Protein AF-A0A7J6UWJ8-F1 (afdb_monomer_lite)

Radius of gyration: 33.1 Å; chains: 1; bounding box: 65×30×91 Å

Structure (mmCIF, N/CA/C/O backbone):
data_AF-A0A7J6UWJ8-F1
#
_entry.id   AF-A0A7J6UWJ8-F1
#
loop_
_atom_site.group_PDB
_atom_site.id
_atom_site.type_symbol
_atom_site.label_atom_id
_atom_site.label_alt_id
_atom_site.label_comp_id
_atom_site.label_asym_id
_atom_site.label_entity_id
_atom_site.label_seq_id
_atom_site.pdbx_PDB_ins_code
_atom_site.Cartn_x
_atom_site.Cartn_y
_atom_site.Cartn_z
_atom_site.occupancy
_atom_site.B_iso_or_equiv
_atom_site.auth_seq_id
_atom_site.auth_comp_id
_atom_site.auth_asym_id
_atom_site.auth_atom_id
_atom_site.pdbx_PDB_model_num
ATOM 1 N N . ASN A 1 1 ? -48.027 -10.080 43.632 1.00 59.62 1 ASN A N 1
ATOM 2 C CA . ASN A 1 1 ? -48.303 -11.169 42.673 1.00 59.62 1 ASN A CA 1
ATOM 3 C C . ASN A 1 1 ? -47.602 -12.445 43.110 1.00 59.62 1 ASN A C 1
ATOM 5 O O . ASN A 1 1 ? -46.378 -12.436 43.146 1.00 59.62 1 ASN A O 1
ATOM 9 N N . PRO A 1 2 ? -48.337 -13.502 43.494 1.00 70.38 2 PRO A N 1
ATOM 10 C CA . PRO A 1 2 ? -47.748 -14.755 43.980 1.00 70.38 2 PRO A CA 1
ATOM 11 C C . PRO A 1 2 ? -46.882 -15.465 42.923 1.00 70.38 2 PRO A C 1
ATOM 13 O O . PRO A 1 2 ? -45.801 -15.931 43.261 1.00 70.38 2 PRO A O 1
ATOM 16 N N . TRP A 1 3 ? -47.275 -15.413 41.648 1.00 67.56 3 TRP A N 1
ATOM 17 C CA . TRP A 1 3 ? -46.540 -15.986 40.508 1.00 67.56 3 TRP A CA 1
ATOM 18 C C . TRP A 1 3 ? -45.209 -15.284 40.189 1.00 67.56 3 TRP A C 1
ATOM 20 O O . TRP A 1 3 ? -44.326 -15.867 39.573 1.00 67.56 3 TRP A O 1
ATOM 30 N N . ALA A 1 4 ? -45.018 -14.038 40.634 1.00 71.06 4 ALA A N 1
ATOM 31 C CA . ALA A 1 4 ? -43.778 -13.306 40.370 1.00 71.06 4 ALA A CA 1
ATOM 32 C C . ALA A 1 4 ? -42.582 -13.888 41.139 1.00 71.06 4 ALA A C 1
ATOM 34 O O . ALA A 1 4 ? -41.446 -13.718 40.714 1.00 71.06 4 ALA A O 1
ATOM 35 N N . LYS A 1 5 ? -42.824 -14.582 42.261 1.00 69.38 5 LYS A N 1
ATOM 36 C CA . LYS A 1 5 ? -41.755 -15.191 43.066 1.00 69.38 5 LYS A CA 1
ATOM 37 C C . LYS A 1 5 ? -41.074 -16.355 42.352 1.00 69.38 5 LYS A C 1
ATOM 39 O O . LYS A 1 5 ? -39.891 -16.569 42.571 1.00 69.38 5 LYS A O 1
ATOM 44 N N . GLU A 1 6 ? -41.811 -17.065 41.503 1.00 74.06 6 GLU A N 1
ATOM 45 C CA . GLU A 1 6 ? -41.312 -18.210 40.732 1.00 74.06 6 GLU A CA 1
ATOM 46 C C . GLU A 1 6 ? -40.446 -17.780 39.542 1.00 74.06 6 GLU A C 1
ATOM 48 O O . GLU A 1 6 ? -39.665 -18.574 39.035 1.00 74.06 6 GLU A O 1
ATOM 53 N N . LEU A 1 7 ? -40.547 -16.513 39.126 1.00 72.56 7 LEU A N 1
ATOM 54 C CA . LEU A 1 7 ? -39.776 -15.933 38.024 1.00 72.56 7 LEU A CA 1
ATOM 55 C C . LEU A 1 7 ? -38.543 -15.148 38.504 1.00 72.56 7 LEU A C 1
ATOM 57 O O . LEU A 1 7 ? -37.778 -14.635 37.688 1.00 72.56 7 LEU A O 1
ATOM 61 N N . LEU A 1 8 ? -38.336 -15.026 39.820 1.00 74.31 8 LEU A N 1
ATOM 62 C CA . LEU A 1 8 ? -37.156 -14.368 40.378 1.00 74.31 8 LEU A CA 1
ATOM 63 C C . LEU A 1 8 ? -35.960 -15.320 40.351 1.00 74.31 8 LEU A C 1
ATOM 65 O O . LEU A 1 8 ? -36.049 -16.455 40.807 1.00 74.31 8 LEU A O 1
ATOM 69 N N . ASN A 1 9 ? -34.818 -14.819 39.877 1.00 72.62 9 ASN A N 1
ATOM 70 C CA . ASN A 1 9 ? -33.547 -15.550 39.793 1.00 72.62 9 ASN A CA 1
ATOM 71 C C . ASN A 1 9 ? -33.576 -16.798 38.890 1.00 72.62 9 ASN A C 1
ATOM 73 O O . ASN A 1 9 ? -32.725 -17.675 39.031 1.00 72.62 9 ASN A O 1
ATOM 77 N N . VAL A 1 10 ? -34.525 -16.876 37.954 1.00 78.06 10 VAL A N 1
ATOM 78 C CA . VAL A 1 10 ? -34.515 -17.900 36.905 1.00 78.06 10 VAL A CA 1
ATOM 79 C C . VAL A 1 10 ? -33.455 -17.517 35.864 1.00 78.06 10 VAL A C 1
ATOM 81 O O . VAL A 1 10 ? -33.471 -16.377 35.387 1.00 78.06 10 VAL A O 1
ATOM 84 N N . PRO A 1 11 ? -32.511 -18.413 35.520 1.00 75.69 11 PRO A N 1
ATOM 85 C CA . PRO A 1 11 ? -31.509 -18.122 34.504 1.00 75.69 11 PRO A CA 1
ATOM 86 C C . PRO A 1 11 ? -32.180 -17.945 33.138 1.00 75.69 11 PRO A C 1
ATOM 88 O O . PRO A 1 11 ? -33.026 -18.740 32.739 1.00 75.69 11 PRO A O 1
ATOM 91 N N . ILE A 1 12 ? -31.788 -16.900 32.411 1.00 81.81 12 ILE A N 1
ATOM 92 C CA . ILE A 1 12 ? -32.244 -16.683 31.037 1.00 81.81 12 ILE A CA 1
ATOM 93 C C . ILE A 1 12 ? -31.436 -17.624 30.140 1.00 81.81 12 ILE A C 1
ATOM 95 O O . ILE A 1 12 ? -30.233 -17.426 29.972 1.00 81.81 12 ILE A O 1
ATOM 99 N N . GLU A 1 13 ? -32.090 -18.636 29.570 1.00 83.88 13 GLU A N 1
ATOM 100 C CA . GLU A 1 13 ? -31.433 -19.707 28.800 1.00 83.88 13 GLU A CA 1
ATOM 101 C C . GLU A 1 13 ? -30.589 -19.180 27.626 1.00 83.88 13 GLU A C 1
ATOM 103 O O . GLU A 1 13 ? -29.539 -19.737 27.323 1.00 83.88 13 GLU A O 1
ATOM 108 N N . GLN A 1 14 ? -30.993 -18.062 27.017 1.00 84.50 14 GLN A N 1
ATOM 109 C CA . GLN A 1 14 ? -30.332 -17.459 25.849 1.00 84.50 14 GLN A CA 1
ATOM 110 C C . GLN A 1 14 ? -29.666 -16.112 26.166 1.00 84.50 14 GLN A C 1
ATOM 112 O O . GLN A 1 14 ? -29.580 -15.225 25.314 1.00 84.50 14 GLN A O 1
ATOM 117 N N . TYR A 1 15 ? -29.216 -15.916 27.409 1.00 84.06 15 TYR A N 1
ATOM 118 C CA . TYR A 1 15 ? -28.651 -14.635 27.841 1.00 84.06 15 TYR A CA 1
ATOM 119 C C . TYR A 1 15 ? -27.485 -14.165 26.963 1.00 84.06 15 TYR A C 1
ATOM 121 O O . TYR A 1 15 ? -27.395 -12.984 26.636 1.00 84.06 15 TYR A O 1
ATOM 129 N N . GLU A 1 16 ? -26.599 -15.078 26.568 1.00 83.06 16 GLU A N 1
ATOM 130 C CA . GLU A 1 16 ? -25.413 -14.743 25.779 1.00 83.06 16 GLU A CA 1
ATOM 131 C C . GLU A 1 16 ? -25.776 -14.254 24.369 1.00 83.06 16 GLU A C 1
ATOM 133 O O . GLU A 1 16 ? -25.239 -13.244 23.912 1.00 83.06 16 GLU A O 1
ATOM 138 N N . GLU A 1 17 ? -26.759 -14.892 23.729 1.00 88.69 17 GLU A N 1
ATOM 139 C CA . GLU A 1 17 ? -27.291 -14.491 22.422 1.00 88.69 17 GLU A CA 1
ATOM 140 C C . GLU A 1 17 ? -27.973 -13.118 22.502 1.00 88.69 17 GLU A C 1
ATOM 142 O O . GLU A 1 17 ? -27.682 -12.218 21.712 1.00 88.69 17 GLU A O 1
ATOM 147 N N . LEU A 1 18 ? -28.832 -12.914 23.507 1.00 83.38 18 LEU A N 1
ATOM 148 C CA . LEU A 1 18 ? -29.522 -11.640 23.720 1.00 83.38 18 LEU A CA 1
ATOM 149 C C . LEU A 1 18 ? -28.543 -10.509 24.043 1.00 83.38 18 LEU A C 1
ATOM 151 O O . LEU A 1 18 ? -28.693 -9.400 23.527 1.00 83.38 18 LEU A O 1
ATOM 155 N N . ARG A 1 19 ? -27.516 -10.783 24.856 1.00 84.06 19 ARG A N 1
ATOM 156 C CA . ARG A 1 19 ? -26.452 -9.822 25.172 1.00 84.06 19 ARG A CA 1
ATOM 157 C C . ARG A 1 19 ? -25.664 -9.444 23.924 1.00 84.06 19 ARG A C 1
ATOM 159 O O . ARG A 1 19 ? -25.293 -8.281 23.783 1.00 84.06 19 ARG A O 1
ATOM 166 N N . LEU A 1 20 ? -25.403 -10.404 23.040 1.00 82.88 20 LEU A N 1
ATOM 167 C CA . LEU A 1 20 ? -24.689 -10.163 21.791 1.00 82.88 20 LEU A CA 1
ATOM 168 C C . LEU A 1 20 ? -25.500 -9.278 20.832 1.00 82.88 20 LEU A C 1
ATOM 170 O O . LEU A 1 20 ? -24.938 -8.356 20.246 1.00 82.88 20 LEU A O 1
ATOM 174 N N . VAL A 1 21 ? -26.807 -9.527 20.696 1.00 87.88 21 VAL A N 1
ATOM 175 C CA . VAL A 1 21 ? -27.680 -8.814 19.743 1.00 87.88 21 VAL A CA 1
ATOM 176 C C . VAL A 1 21 ? -28.126 -7.445 20.265 1.00 87.88 21 VAL A C 1
ATOM 178 O O . VAL A 1 21 ? -28.033 -6.450 19.548 1.00 87.88 21 VAL A O 1
ATOM 181 N N . TYR A 1 22 ? -28.615 -7.377 21.505 1.00 83.00 22 TYR A N 1
ATOM 182 C CA . TYR A 1 22 ? -29.265 -6.183 22.066 1.00 83.00 22 TYR A CA 1
ATOM 183 C C . TYR A 1 22 ? -28.389 -5.411 23.059 1.00 83.00 22 TYR A C 1
ATOM 185 O O . TYR A 1 22 ? -28.750 -4.311 23.485 1.00 83.00 22 TYR A O 1
ATOM 193 N N . GLY A 1 23 ? -27.233 -5.962 23.427 1.00 82.19 23 GLY A N 1
ATOM 194 C CA . GLY A 1 23 ? -26.401 -5.428 24.496 1.00 82.19 23 GLY A CA 1
ATOM 195 C C . GLY A 1 23 ? -26.907 -5.811 25.889 1.00 82.19 23 GLY A C 1
ATOM 196 O O . GLY A 1 23 ? -28.059 -6.188 26.107 1.00 82.19 23 GLY A O 1
ATOM 197 N N . GLU A 1 24 ? -26.008 -5.698 26.862 1.00 80.50 24 GLU A N 1
ATOM 198 C CA . GLU A 1 24 ? -26.218 -6.122 28.251 1.00 80.50 24 GLU A CA 1
ATOM 199 C C . GLU A 1 24 ? -27.387 -5.408 28.947 1.00 80.50 24 GLU A C 1
ATOM 201 O O . GLU A 1 24 ? -28.164 -6.044 29.663 1.00 80.50 24 GLU A O 1
ATOM 206 N N . ASP A 1 25 ? -27.571 -4.113 28.680 1.00 77.94 25 ASP A N 1
ATOM 207 C CA . ASP A 1 25 ? -28.589 -3.302 29.357 1.00 77.94 25 ASP A CA 1
ATOM 208 C C . ASP A 1 25 ? -30.028 -3.662 28.955 1.00 77.94 25 ASP A C 1
ATOM 210 O O . ASP A 1 25 ? -30.961 -3.521 29.750 1.00 77.94 25 ASP A O 1
ATOM 214 N N . GLN A 1 26 ? -30.216 -4.141 27.724 1.00 80.38 26 GLN A N 1
ATOM 215 C CA . GLN A 1 26 ? -31.514 -4.590 27.216 1.00 80.38 26 GLN A CA 1
ATOM 216 C C . GLN A 1 26 ? -31.767 -6.056 27.580 1.00 80.38 26 GLN A C 1
ATOM 218 O O . GLN A 1 26 ? -32.867 -6.392 28.008 1.00 80.38 26 GLN A O 1
ATOM 223 N N . ALA A 1 27 ? -30.738 -6.909 27.500 1.00 80.69 27 ALA A N 1
ATOM 224 C CA . ALA A 1 27 ? -30.837 -8.328 27.847 1.00 80.69 27 ALA A CA 1
ATOM 225 C C . ALA A 1 27 ? -31.174 -8.562 29.332 1.00 80.69 27 ALA A C 1
ATOM 227 O O . ALA A 1 27 ? -31.890 -9.501 29.666 1.00 80.69 27 ALA A O 1
ATOM 228 N N . THR A 1 28 ? -30.688 -7.693 30.224 1.00 74.94 28 THR A N 1
ATOM 229 C CA . THR A 1 28 ? -31.011 -7.729 31.664 1.00 74.94 28 THR A CA 1
ATOM 230 C C . THR A 1 28 ? -32.196 -6.842 32.054 1.00 74.94 28 THR A C 1
ATOM 232 O O . THR A 1 28 ? -32.625 -6.866 33.208 1.00 74.94 28 THR A O 1
ATOM 235 N N . GLY A 1 29 ? -32.710 -6.014 31.136 1.00 69.00 29 GLY A N 1
ATOM 236 C CA . GLY A 1 29 ? -33.715 -4.992 31.442 1.00 69.00 29 GLY A CA 1
ATOM 237 C C . GLY A 1 29 ? -33.221 -3.878 32.382 1.00 69.00 29 GLY A C 1
ATOM 238 O O . GLY A 1 29 ? -34.033 -3.096 32.887 1.00 69.00 29 GLY A O 1
ATOM 239 N N . SER A 1 30 ? -31.906 -3.767 32.623 1.00 68.50 30 SER A N 1
ATOM 240 C CA . SER A 1 30 ? -31.306 -2.739 33.490 1.00 68.50 30 SER A CA 1
ATOM 241 C C . SER A 1 30 ? -31.534 -1.311 32.968 1.00 68.50 30 SER A C 1
ATOM 243 O O . SER A 1 30 ? -31.469 -0.356 33.747 1.00 68.50 30 SER A O 1
ATOM 245 N N . PHE A 1 31 ? -31.898 -1.162 31.689 1.00 66.56 31 PHE A N 1
ATOM 246 C CA . PHE A 1 31 ? -32.294 0.107 31.079 1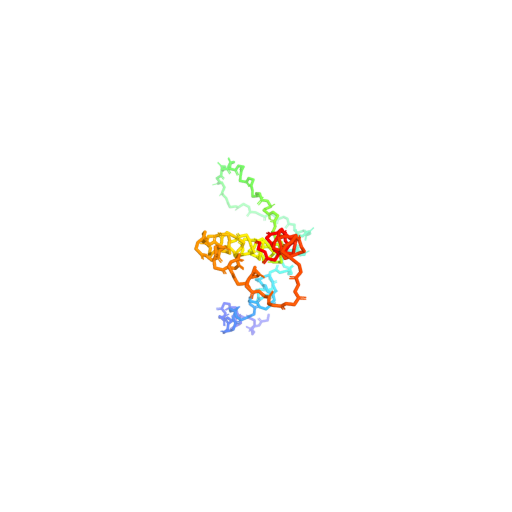.00 66.56 31 PHE A CA 1
ATOM 247 C C . PHE A 1 31 ? -33.398 0.841 31.867 1.00 66.56 31 PHE A C 1
ATOM 249 O O . PHE A 1 31 ? -33.291 2.044 32.112 1.00 66.56 31 PHE A O 1
ATOM 256 N N . LEU A 1 32 ? -34.419 0.120 32.353 1.00 59.78 32 LEU A N 1
ATOM 257 C CA . LEU A 1 32 ? -35.511 0.702 33.153 1.00 59.78 32 LEU A CA 1
ATOM 258 C C . LEU A 1 32 ? -35.033 1.207 34.522 1.00 59.78 32 LEU A C 1
ATOM 260 O O . LEU A 1 32 ? -35.546 2.208 35.022 1.00 59.78 32 LEU A O 1
ATOM 264 N N . ARG A 1 33 ? -34.015 0.562 35.109 1.00 58.53 33 ARG A N 1
ATOM 265 C CA . ARG A 1 33 ? -33.435 0.959 36.403 1.00 58.53 33 ARG A CA 1
ATOM 266 C C . ARG A 1 33 ? -32.703 2.298 36.316 1.00 58.53 33 ARG A C 1
ATOM 268 O O . ARG A 1 33 ? -32.665 3.036 37.296 1.00 58.53 33 ARG A O 1
ATOM 275 N N . SER A 1 34 ? -32.155 2.632 35.147 1.00 56.81 34 SER A N 1
ATOM 276 C CA . SER A 1 34 ? -31.528 3.937 34.918 1.00 56.81 34 SER A CA 1
ATOM 277 C C . SER A 1 34 ? -32.546 5.078 34.801 1.00 56.81 34 SER A C 1
ATOM 279 O O . SER A 1 34 ? -32.185 6.215 35.094 1.00 56.81 34 SER A O 1
ATOM 281 N N . MET A 1 35 ? -33.788 4.804 34.381 1.00 52.47 35 MET A N 1
ATOM 282 C CA . MET A 1 35 ? -34.838 5.826 34.240 1.00 52.47 35 MET A CA 1
ATOM 283 C C . MET A 1 35 ? -35.618 6.083 35.534 1.00 52.47 35 MET A C 1
ATOM 285 O O . MET A 1 35 ? -36.076 7.199 35.748 1.00 52.47 35 MET A O 1
ATOM 289 N N . SER A 1 36 ? -35.769 5.085 36.407 1.00 54.38 36 SER A N 1
ATOM 290 C CA . SER A 1 36 ? -36.513 5.232 37.667 1.00 54.38 36 SER A CA 1
ATOM 291 C C . SER A 1 36 ? -35.672 5.742 38.843 1.00 54.38 36 SER A C 1
ATOM 293 O O . SER A 1 36 ? -36.235 6.191 39.836 1.00 54.38 36 SER A O 1
ATOM 295 N N . ASN A 1 37 ? -34.336 5.755 38.739 1.00 52.50 37 ASN A N 1
ATOM 296 C CA . ASN A 1 37 ? -33.453 6.249 39.807 1.00 52.50 37 ASN A CA 1
ATOM 297 C C . ASN A 1 37 ? -33.417 7.790 39.936 1.00 52.50 37 ASN A C 1
ATOM 299 O O . ASN A 1 37 ? -32.565 8.327 40.641 1.00 52.50 37 ASN A O 1
ATOM 303 N N . THR A 1 38 ? -34.305 8.518 39.250 1.00 53.38 38 THR A N 1
ATOM 304 C CA . THR A 1 38 ? -34.370 9.985 39.312 1.00 53.38 38 THR A CA 1
ATOM 305 C C . THR A 1 38 ? -35.457 10.548 40.225 1.00 53.38 38 THR A C 1
ATOM 307 O O . THR A 1 38 ? -35.510 11.769 40.333 1.00 53.38 38 THR A O 1
ATOM 310 N N . GLN A 1 39 ? -36.285 9.757 40.931 1.00 47.12 39 GLN A N 1
ATOM 311 C CA . GLN A 1 39 ? -37.193 10.372 41.915 1.00 47.12 39 GLN A CA 1
ATOM 312 C C . GLN A 1 39 ? -37.686 9.472 43.067 1.00 47.12 39 GLN A C 1
ATOM 314 O O . GLN A 1 39 ? -38.405 8.506 42.833 1.00 47.12 39 GLN A O 1
ATOM 319 N N . ALA A 1 40 ? -37.382 9.951 44.286 1.00 40.78 40 ALA A N 1
ATOM 320 C CA . ALA A 1 40 ? -38.024 9.740 45.597 1.00 40.78 40 ALA A CA 1
ATOM 321 C C . ALA A 1 40 ? -37.812 8.390 46.318 1.00 40.78 40 ALA A C 1
ATOM 323 O O . ALA A 1 40 ? -37.980 7.334 45.727 1.00 40.78 40 ALA A O 1
ATOM 324 N N . GLU A 1 41 ? -37.520 8.301 47.619 1.00 45.84 41 GLU A N 1
ATOM 325 C CA . GLU A 1 41 ? -37.211 9.232 48.724 1.00 45.84 41 GLU A CA 1
ATOM 326 C C . GLU A 1 41 ? -36.725 8.355 49.914 1.00 45.84 41 GLU A C 1
ATOM 328 O O . GLU A 1 41 ? -36.991 7.154 49.953 1.00 45.84 41 GLU A O 1
ATOM 333 N N . GLU A 1 42 ? -36.034 8.983 50.868 1.00 38.00 42 GLU A N 1
ATOM 334 C CA . GLU A 1 42 ? -35.927 8.659 52.307 1.00 38.00 42 GLU A CA 1
ATOM 335 C C . GLU A 1 42 ? -35.611 7.239 52.860 1.00 38.00 42 GLU A C 1
ATOM 337 O O . GLU A 1 42 ? -36.439 6.339 52.945 1.00 38.00 42 GLU A O 1
ATOM 342 N N . GLY A 1 43 ? -34.435 7.157 53.507 1.00 32.72 43 GLY A N 1
ATOM 343 C CA . GLY A 1 43 ? -34.354 6.830 54.941 1.00 32.72 43 GLY A CA 1
ATOM 344 C C . GLY A 1 43 ? -34.254 5.360 55.380 1.00 32.72 43 GLY A C 1
ATOM 345 O O . GLY A 1 43 ? -35.257 4.739 55.699 1.00 32.72 43 GLY A O 1
ATOM 346 N N . ASN A 1 44 ? -33.027 4.855 55.585 1.00 35.44 44 ASN A N 1
ATOM 347 C CA . ASN A 1 44 ? -32.502 4.449 56.911 1.00 35.44 44 ASN A CA 1
ATOM 348 C C . ASN A 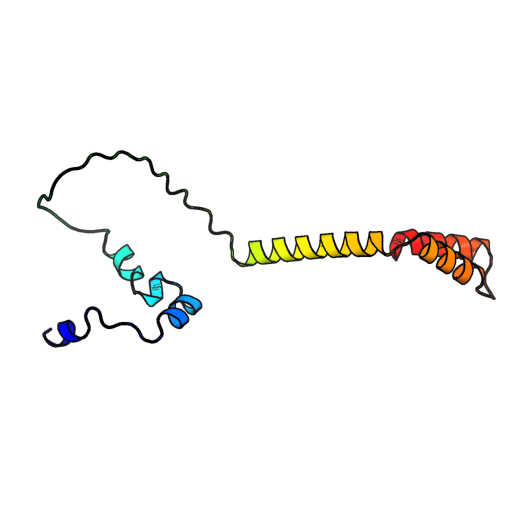1 44 ? -31.264 3.524 56.801 1.00 35.44 44 ASN A C 1
ATOM 350 O O . ASN A 1 44 ? -31.356 2.336 56.518 1.00 35.44 44 ASN A O 1
ATOM 354 N N . LYS A 1 45 ? -30.108 4.140 57.079 1.00 42.88 45 LYS A N 1
ATOM 355 C CA . LYS A 1 45 ? -28.892 3.657 57.764 1.00 42.88 45 LYS A CA 1
ATOM 356 C C . LYS A 1 45 ? -28.540 2.158 57.720 1.00 42.88 45 LYS A C 1
ATOM 358 O O . LYS A 1 45 ? -29.100 1.344 58.445 1.00 42.88 45 LYS A O 1
ATOM 363 N N . GLY A 1 46 ? -27.409 1.887 57.064 1.00 34.09 46 GLY A N 1
ATOM 364 C CA . GLY A 1 46 ? -26.548 0.722 57.285 1.00 34.09 46 GLY A CA 1
ATOM 365 C C . GLY A 1 46 ? -25.075 1.052 57.002 1.00 34.09 46 GLY A C 1
ATOM 366 O O . GLY A 1 46 ? -24.618 0.916 55.878 1.00 34.09 46 GLY A O 1
ATOM 367 N N . SER A 1 47 ? -24.384 1.546 58.037 1.00 39.16 47 SER A N 1
ATOM 368 C CA . SER A 1 47 ? -22.928 1.498 58.304 1.00 39.16 47 SER A CA 1
ATOM 369 C C . SER A 1 47 ? -21.887 1.747 57.187 1.00 39.16 47 SER A C 1
ATOM 371 O O . SER A 1 47 ? -21.521 0.856 56.433 1.00 39.16 47 SER A O 1
ATOM 373 N N . SER A 1 48 ? -21.302 2.950 57.253 1.00 41.47 48 SER A N 1
ATOM 374 C CA . SER A 1 48 ? -19.860 3.261 57.358 1.00 41.47 48 SER A CA 1
ATOM 375 C C . SER A 1 48 ? -18.829 2.402 56.602 1.00 41.47 48 SER A C 1
ATOM 377 O O . SER A 1 48 ? -18.432 1.344 57.078 1.00 41.47 48 SER A O 1
ATOM 379 N N . ALA A 1 49 ? -18.237 2.979 55.554 1.00 37.50 49 ALA A N 1
ATOM 380 C CA . ALA A 1 49 ? -16.780 3.064 55.424 1.00 37.50 49 ALA A CA 1
ATOM 381 C C . ALA A 1 49 ? -16.419 4.177 54.431 1.00 37.50 49 ALA A C 1
ATOM 383 O O . ALA A 1 49 ? -16.771 4.145 53.253 1.00 37.50 49 ALA A O 1
ATOM 384 N N . HIS A 1 50 ? -15.724 5.190 54.936 1.00 40.12 50 HIS A N 1
ATOM 385 C CA . HIS A 1 50 ? -15.141 6.267 54.157 1.00 40.12 50 HIS A CA 1
ATOM 386 C C . HIS A 1 50 ? -13.957 5.711 53.359 1.00 40.12 50 HIS A C 1
ATOM 388 O O . HIS A 1 50 ? -12.847 5.674 53.868 1.00 40.12 50 HIS A O 1
ATOM 394 N N . ASN A 1 51 ? -14.184 5.304 52.112 1.00 41.12 51 ASN A N 1
ATOM 395 C CA . ASN A 1 51 ? -13.121 5.233 51.116 1.00 41.12 51 ASN A CA 1
ATOM 396 C C . ASN A 1 51 ? -13.440 6.250 50.026 1.00 41.12 51 ASN A C 1
ATOM 398 O O . ASN A 1 51 ? -14.165 5.981 49.071 1.00 41.12 51 ASN A O 1
ATOM 402 N N . LYS A 1 52 ? -12.882 7.452 50.192 1.00 44.44 52 LYS A N 1
ATOM 403 C CA . LYS A 1 52 ? -12.609 8.353 49.074 1.00 44.44 52 LYS A CA 1
ATOM 404 C C . LYS A 1 52 ? -11.541 7.687 48.201 1.00 44.44 52 LYS A C 1
ATOM 406 O O . LYS A 1 52 ? -10.367 8.017 48.310 1.00 44.44 52 LYS A O 1
ATOM 411 N N . SER A 1 53 ? -11.930 6.739 47.356 1.00 38.34 53 SER A N 1
ATOM 412 C CA . SER A 1 53 ? -11.200 6.528 46.112 1.00 38.34 53 SER A CA 1
ATOM 413 C C . SER A 1 53 ? -11.952 7.321 45.062 1.00 38.34 53 SER A C 1
ATOM 415 O O . SER A 1 53 ? -13.060 6.954 44.667 1.00 38.34 53 SER A O 1
ATOM 417 N N . SER A 1 54 ? -11.363 8.441 44.661 1.00 43.66 54 SER A N 1
ATOM 418 C CA . SER A 1 54 ? -11.653 9.106 43.400 1.00 43.66 54 SER A CA 1
ATOM 419 C C . SER A 1 54 ? -11.322 8.120 42.284 1.00 43.66 54 SER A C 1
ATOM 421 O O . SER A 1 54 ? -10.275 8.198 41.652 1.00 43.66 54 SER A O 1
ATOM 423 N N . ASP A 1 55 ? -12.177 7.121 42.101 1.00 43.97 55 ASP A N 1
ATOM 424 C CA . ASP A 1 55 ? -12.183 6.335 40.891 1.00 43.97 55 ASP A CA 1
ATOM 425 C C . ASP A 1 55 ? -12.939 7.210 39.902 1.00 43.97 55 ASP A C 1
ATOM 427 O O . ASP A 1 55 ? -14.165 7.141 39.758 1.00 43.97 55 ASP A O 1
ATOM 431 N N . ASP A 1 56 ? -12.185 8.143 39.311 1.00 46.59 56 ASP A N 1
ATOM 432 C CA . ASP A 1 56 ? -12.457 8.650 37.979 1.00 46.59 56 ASP A CA 1
ATOM 433 C C . ASP A 1 56 ? -12.625 7.408 37.109 1.00 46.59 56 ASP A C 1
ATOM 435 O O . ASP A 1 56 ? -11.693 6.940 36.451 1.00 46.59 56 ASP A O 1
ATOM 439 N N . ARG A 1 57 ? -13.845 6.858 37.113 1.00 49.38 57 ARG A N 1
ATOM 440 C CA . ARG A 1 57 ? -14.346 5.978 36.077 1.00 49.38 57 ARG A CA 1
ATOM 441 C C . ARG A 1 57 ? -14.369 6.853 34.853 1.00 49.38 57 ARG A C 1
ATOM 443 O O . ARG A 1 57 ? -15.393 7.441 34.501 1.00 49.38 57 ARG A O 1
ATOM 450 N N . ARG A 1 58 ? -13.183 6.983 34.257 1.00 50.91 58 ARG A N 1
ATOM 451 C CA . ARG A 1 58 ? -12.938 7.483 32.925 1.00 50.91 58 ARG A CA 1
ATOM 452 C C . ARG A 1 58 ? -14.055 6.856 32.129 1.00 50.91 58 ARG A C 1
ATOM 454 O O . ARG A 1 58 ? -14.072 5.641 31.937 1.00 50.91 58 ARG A O 1
ATOM 461 N N . ARG A 1 59 ? -15.042 7.672 31.755 1.00 53.56 59 ARG A N 1
ATOM 462 C CA . ARG A 1 59 ? -15.990 7.334 30.705 1.00 53.56 59 ARG A CA 1
ATOM 463 C C . ARG A 1 59 ? -15.107 7.170 29.483 1.00 53.56 59 ARG A C 1
ATOM 465 O O . ARG A 1 59 ? -14.856 8.131 28.761 1.00 53.56 59 ARG A O 1
ATOM 472 N N . GLY A 1 60 ? -14.512 5.986 29.359 1.00 55.66 60 GLY A N 1
ATOM 473 C CA . GLY A 1 60 ? -13.723 5.593 28.220 1.00 55.66 60 GLY A CA 1
ATOM 474 C C . GLY A 1 60 ? -14.662 5.807 27.062 1.00 55.66 60 GLY A C 1
ATOM 475 O O . GLY A 1 60 ? -15.742 5.213 27.032 1.00 55.66 60 GLY A O 1
ATOM 476 N N . LYS A 1 61 ? -14.319 6.766 26.202 1.00 63.53 61 LYS A N 1
ATOM 477 C CA . LYS A 1 61 ? -15.011 6.983 24.942 1.00 63.53 61 LYS A CA 1
ATOM 478 C C . LYS A 1 61 ? -15.064 5.600 24.307 1.00 63.53 61 LYS A C 1
ATOM 480 O O . LYS A 1 61 ? -14.012 5.084 23.945 1.00 63.53 61 LYS A O 1
ATOM 485 N N . ARG A 1 62 ? -16.237 4.955 24.310 1.00 61.50 62 ARG A N 1
ATOM 486 C CA . ARG A 1 62 ? -16.420 3.670 23.635 1.00 61.50 62 ARG A CA 1
ATOM 487 C C . ARG A 1 62 ? -16.121 3.996 22.182 1.00 61.50 62 ARG A C 1
ATOM 489 O O . ARG A 1 62 ? -16.922 4.677 21.543 1.00 61.50 62 ARG A O 1
ATOM 496 N N . THR A 1 63 ? -14.919 3.647 21.731 1.00 62.69 63 THR A N 1
ATOM 497 C CA . THR A 1 63 ? -14.547 3.723 20.325 1.00 62.69 63 THR A CA 1
ATOM 498 C C . THR A 1 63 ? -15.628 2.967 19.584 1.00 62.69 63 THR A C 1
ATOM 500 O O . THR A 1 63 ? -16.072 1.899 20.027 1.00 62.69 63 THR A O 1
ATOM 503 N N . ARG A 1 64 ? -16.178 3.589 18.541 1.00 71.81 64 ARG A N 1
ATOM 504 C CA . ARG A 1 64 ? -17.256 2.942 17.806 1.00 71.81 64 ARG A CA 1
ATOM 505 C C . ARG A 1 64 ? -16.665 1.635 17.273 1.00 71.81 64 ARG A C 1
ATOM 507 O O . ARG A 1 64 ? -15.516 1.654 16.843 1.00 71.81 64 ARG A O 1
ATOM 514 N N . PRO A 1 65 ? -17.394 0.508 17.293 1.00 75.31 65 PRO A N 1
ATOM 515 C CA . PRO A 1 65 ? -16.866 -0.764 16.790 1.00 75.31 65 PRO A CA 1
ATOM 516 C C . PRO A 1 65 ? -16.253 -0.650 15.382 1.00 75.31 65 PRO A C 1
ATOM 518 O O . PRO A 1 65 ? -15.291 -1.336 15.065 1.00 75.31 65 PRO A O 1
ATOM 521 N N . TRP A 1 66 ? -16.760 0.285 14.574 1.00 79.88 66 TRP A N 1
ATOM 522 C CA . TRP A 1 66 ? -16.234 0.632 13.255 1.00 79.88 66 TRP A CA 1
ATOM 523 C C . TRP A 1 66 ? -14.875 1.349 13.261 1.00 79.88 66 TRP A C 1
ATOM 525 O O . TRP A 1 66 ? -14.109 1.151 12.326 1.00 79.88 66 TRP A O 1
ATOM 535 N N . ASP A 1 67 ? -14.541 2.125 14.294 1.00 84.19 67 ASP A N 1
ATOM 536 C CA . ASP A 1 67 ? -13.240 2.804 14.405 1.00 84.19 67 ASP A CA 1
ATOM 537 C C . ASP A 1 67 ? -12.109 1.779 14.605 1.00 84.19 67 ASP A C 1
ATOM 539 O O . ASP A 1 67 ? -11.041 1.909 14.014 1.00 84.19 67 ASP A O 1
ATOM 543 N N . ASP A 1 68 ? -12.355 0.727 15.398 1.00 86.62 68 ASP A N 1
ATOM 544 C CA . ASP A 1 68 ? -11.399 -0.376 15.597 1.00 86.62 68 ASP A CA 1
ATOM 545 C C . ASP A 1 68 ? -11.225 -1.209 14.319 1.00 86.62 68 ASP A C 1
ATOM 547 O O . ASP A 1 68 ? -10.112 -1.590 13.961 1.00 86.62 68 ASP A O 1
ATOM 551 N N . VAL A 1 69 ? -12.320 -1.454 13.590 1.00 88.75 69 VAL A N 1
ATOM 552 C CA . VAL A 1 69 ? -12.268 -2.147 12.295 1.00 88.75 69 VAL A CA 1
ATOM 553 C C . VAL A 1 69 ? -11.460 -1.339 11.280 1.00 88.75 69 VAL A C 1
ATOM 555 O O . VAL A 1 69 ? -10.583 -1.907 10.637 1.00 88.75 69 VAL A O 1
ATOM 558 N N . MET A 1 70 ? -11.691 -0.028 11.168 1.00 90.81 70 MET A N 1
ATOM 559 C CA . MET A 1 70 ? -10.931 0.827 10.248 1.00 90.81 70 MET A CA 1
ATOM 560 C C . MET A 1 70 ? -9.451 0.893 10.626 1.00 90.81 70 MET A C 1
ATOM 562 O O . MET A 1 70 ? -8.601 0.687 9.768 1.00 90.81 70 MET A O 1
ATOM 566 N N . ALA A 1 71 ? -9.130 1.037 11.916 1.00 90.25 71 ALA A N 1
ATOM 567 C CA . ALA A 1 71 ? -7.744 1.011 12.380 1.00 90.25 71 ALA A CA 1
ATOM 568 C C . ALA A 1 71 ? -7.031 -0.315 12.046 1.00 90.25 71 ALA A C 1
ATOM 570 O O . ALA A 1 71 ? -5.844 -0.326 11.716 1.00 90.25 71 ALA A O 1
ATOM 571 N N . LYS A 1 72 ? -7.749 -1.445 12.097 1.00 91.38 72 LYS A N 1
ATOM 572 C CA . LYS A 1 72 ? -7.220 -2.752 11.683 1.00 91.38 72 LYS A CA 1
ATOM 573 C C . LYS A 1 72 ? -7.042 -2.859 10.173 1.00 91.38 72 LYS A C 1
ATOM 575 O O . 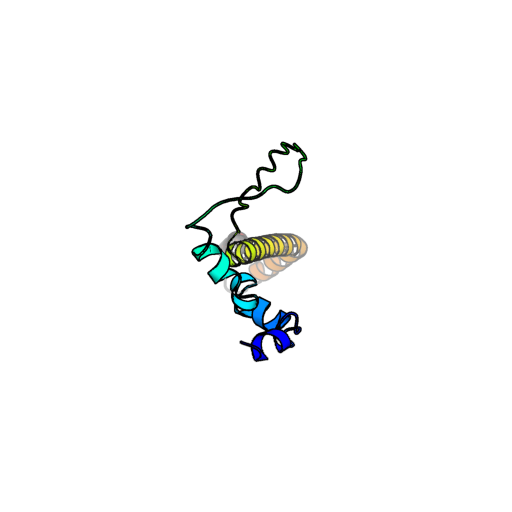LYS A 1 72 ? -6.030 -3.402 9.742 1.00 91.38 72 LYS A O 1
ATOM 580 N N . VAL A 1 73 ? -7.982 -2.344 9.379 1.00 94.44 73 VAL A N 1
ATOM 581 C CA . VAL A 1 73 ? -7.871 -2.299 7.911 1.00 94.44 73 VAL A CA 1
ATOM 582 C C . VAL A 1 73 ? -6.673 -1.450 7.487 1.00 94.44 73 VAL A C 1
ATOM 584 O O . VAL A 1 73 ? -5.871 -1.910 6.678 1.00 94.44 73 VAL A O 1
ATOM 587 N N . ASP A 1 74 ? -6.481 -0.280 8.095 1.00 94.12 74 ASP A N 1
ATOM 588 C CA . ASP A 1 74 ? -5.311 0.570 7.854 1.00 94.12 74 ASP A CA 1
ATOM 589 C C . ASP A 1 74 ? -4.012 -0.148 8.248 1.00 94.12 74 ASP A C 1
ATOM 591 O O . ASP A 1 74 ? -3.013 -0.116 7.526 1.00 94.12 74 ASP A O 1
ATOM 595 N N . GLY A 1 75 ? -4.026 -0.856 9.382 1.00 92.62 75 GLY A N 1
ATOM 596 C CA . GLY A 1 75 ? -2.915 -1.699 9.819 1.00 92.62 75 GLY A CA 1
ATOM 597 C C . GLY A 1 75 ? -2.560 -2.788 8.804 1.00 92.62 75 GLY A C 1
ATOM 598 O O . GLY A 1 75 ? -1.384 -2.960 8.482 1.00 92.62 75 GLY A O 1
ATOM 599 N N . LEU A 1 76 ? -3.565 -3.483 8.263 1.00 93.62 76 LEU A N 1
ATOM 600 C CA . LEU A 1 76 ? -3.384 -4.498 7.224 1.00 93.62 76 LEU A CA 1
ATOM 601 C C . LEU A 1 76 ? -2.872 -3.886 5.920 1.00 93.62 76 LEU A C 1
ATOM 603 O O . LEU A 1 76 ? -1.928 -4.416 5.347 1.00 93.62 76 LEU A O 1
ATOM 607 N N . SER A 1 77 ? -3.428 -2.755 5.480 1.00 91.50 77 SER A N 1
ATOM 608 C CA . SER A 1 77 ? -2.970 -2.048 4.277 1.00 91.50 77 SER A CA 1
ATOM 609 C C . SER A 1 77 ? -1.487 -1.688 4.373 1.00 91.50 77 SER A C 1
ATOM 611 O O . SER A 1 77 ? -0.727 -1.912 3.435 1.00 91.50 77 SER A O 1
ATOM 613 N N . ASN A 1 78 ? -1.049 -1.193 5.532 1.00 91.19 78 ASN A N 1
ATOM 614 C CA . ASN A 1 78 ? 0.355 -0.864 5.773 1.00 91.19 78 ASN A CA 1
ATOM 615 C C . ASN A 1 78 ? 1.258 -2.105 5.807 1.00 91.19 78 ASN A C 1
ATOM 617 O O . ASN A 1 78 ? 2.396 -2.052 5.350 1.00 91.19 78 ASN A O 1
ATOM 621 N N . GLN A 1 79 ? 0.781 -3.221 6.363 1.00 91.38 79 GLN A N 1
ATOM 622 C CA . GLN A 1 79 ? 1.528 -4.482 6.352 1.00 91.38 79 GLN A CA 1
ATOM 623 C C . GLN A 1 79 ? 1.654 -5.055 4.941 1.00 91.38 79 GLN A C 1
ATOM 625 O O . GLN A 1 79 ? 2.733 -5.515 4.578 1.00 91.38 79 GLN A O 1
ATOM 630 N N . VAL A 1 80 ? 0.586 -4.985 4.143 1.00 86.19 80 VAL A N 1
ATOM 631 C CA . VAL A 1 80 ? 0.599 -5.386 2.734 1.00 86.19 80 VAL A CA 1
ATOM 632 C C . VAL A 1 80 ? 1.561 -4.504 1.944 1.00 86.19 80 VAL A C 1
ATOM 634 O O . VAL A 1 80 ? 2.386 -5.056 1.235 1.00 86.19 80 VAL A O 1
ATOM 637 N N . GLY A 1 81 ? 1.544 -3.179 2.134 1.00 84.69 81 GLY A N 1
ATOM 638 C CA . GLY A 1 81 ? 2.491 -2.266 1.479 1.00 84.69 81 GLY A CA 1
ATOM 639 C C . GLY A 1 81 ? 3.961 -2.572 1.798 1.00 84.69 81 GLY A C 1
ATOM 640 O O . GLY A 1 81 ? 4.807 -2.578 0.912 1.00 84.69 81 GLY A O 1
ATOM 641 N N . LYS A 1 82 ? 4.271 -2.912 3.055 1.00 83.50 82 LYS A N 1
ATOM 642 C CA . LYS A 1 82 ? 5.625 -3.343 3.450 1.00 83.50 82 LYS A CA 1
ATOM 643 C C . LYS A 1 82 ? 6.008 -4.704 2.877 1.00 83.50 82 LYS A C 1
ATOM 645 O O . LYS A 1 82 ? 7.170 -4.933 2.568 1.00 83.50 82 LYS A O 1
ATOM 650 N N . LEU A 1 83 ? 5.047 -5.625 2.787 1.00 78.88 83 LEU A N 1
ATOM 651 C CA . LEU A 1 83 ? 5.259 -6.933 2.178 1.00 78.88 83 LEU A CA 1
ATOM 652 C C . LEU A 1 83 ? 5.517 -6.779 0.678 1.00 78.88 83 LEU A C 1
ATOM 654 O O . LEU A 1 83 ? 6.449 -7.391 0.183 1.00 78.88 83 LEU A O 1
ATOM 658 N N . THR A 1 84 ? 4.735 -5.959 -0.029 1.00 76.25 84 THR A N 1
ATOM 659 C CA . THR A 1 84 ? 4.968 -5.677 -1.449 1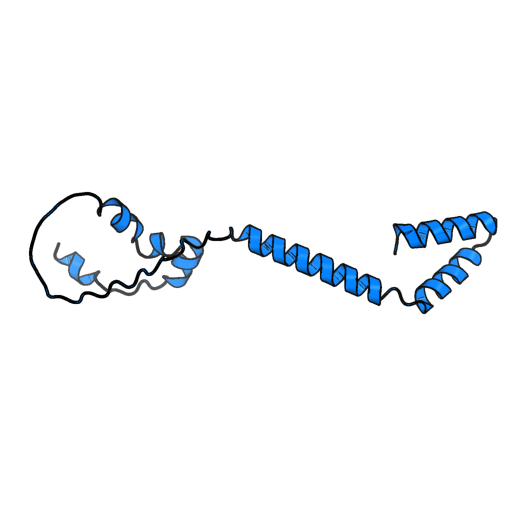.00 76.25 84 THR A CA 1
ATOM 660 C C . THR A 1 84 ? 6.332 -5.039 -1.648 1.00 76.25 84 THR A C 1
ATOM 662 O O . THR A 1 84 ? 7.087 -5.550 -2.459 1.00 76.25 84 THR A O 1
ATOM 665 N N . GLU A 1 85 ? 6.701 -4.035 -0.847 1.00 76.62 85 GLU A N 1
ATOM 666 C CA . GLU A 1 85 ? 8.033 -3.411 -0.888 1.00 76.62 85 GLU A CA 1
ATOM 667 C C . GLU A 1 85 ? 9.160 -4.436 -0.669 1.00 76.62 85 GLU A C 1
ATOM 669 O O . GLU A 1 85 ? 10.148 -4.427 -1.389 1.00 76.62 85 GLU A O 1
ATOM 674 N N . ALA A 1 86 ? 8.987 -5.378 0.264 1.00 75.75 86 ALA A N 1
ATOM 675 C CA . ALA A 1 86 ? 9.951 -6.451 0.515 1.00 75.75 86 ALA A CA 1
ATOM 676 C C . ALA A 1 86 ? 9.935 -7.587 -0.527 1.00 75.75 86 ALA A C 1
ATOM 678 O O . ALA A 1 86 ? 10.831 -8.422 -0.505 1.00 75.75 86 ALA A O 1
ATOM 679 N N . LEU A 1 87 ? 8.903 -7.673 -1.374 1.00 72.56 87 LEU A N 1
ATOM 680 C CA . LEU A 1 87 ? 8.812 -8.622 -2.490 1.00 72.56 87 LEU A CA 1
ATOM 681 C C . LEU A 1 87 ? 9.339 -8.026 -3.799 1.00 72.56 87 LEU A C 1
ATOM 683 O O . LEU A 1 87 ? 9.636 -8.785 -4.726 1.00 72.56 87 LEU A O 1
ATOM 687 N N . VAL A 1 88 ? 9.435 -6.695 -3.899 1.00 76.88 88 VAL A N 1
ATOM 688 C CA . VAL A 1 88 ? 10.170 -6.021 -4.974 1.00 76.88 88 VAL A CA 1
ATOM 689 C C . VAL A 1 88 ? 11.661 -6.217 -4.708 1.00 76.88 88 VAL A C 1
ATOM 691 O O . VAL A 1 88 ? 12.370 -5.325 -4.256 1.00 76.88 88 VAL A O 1
ATOM 694 N N . ASP A 1 89 ? 12.131 -7.435 -4.956 1.00 78.75 89 ASP A N 1
ATOM 695 C CA . ASP A 1 89 ? 13.550 -7.753 -4.912 1.00 78.75 89 ASP A CA 1
ATOM 696 C C . ASP A 1 89 ? 14.250 -7.113 -6.119 1.00 78.75 89 ASP A C 1
ATOM 698 O O . ASP A 1 89 ? 13.701 -7.081 -7.225 1.00 78.75 89 ASP A O 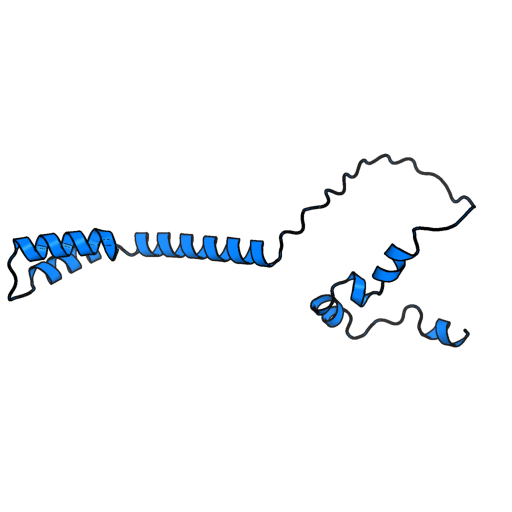1
ATOM 702 N N . ASP A 1 90 ? 15.507 -6.697 -5.953 1.00 79.12 90 ASP A N 1
ATOM 703 C CA . ASP A 1 90 ? 16.332 -6.174 -7.055 1.00 79.12 90 ASP A CA 1
ATOM 704 C C . ASP A 1 90 ? 16.374 -7.153 -8.247 1.00 79.12 90 ASP A C 1
ATOM 706 O O . ASP A 1 90 ? 16.333 -6.748 -9.407 1.00 79.12 90 ASP A O 1
ATOM 710 N N . ALA A 1 91 ? 16.326 -8.462 -7.974 1.00 82.56 91 ALA A N 1
ATOM 711 C CA . ALA A 1 91 ? 16.254 -9.509 -8.994 1.00 82.56 91 ALA A CA 1
ATOM 712 C C . ALA A 1 91 ? 14.964 -9.460 -9.840 1.00 82.56 91 ALA A C 1
ATOM 714 O O . ALA A 1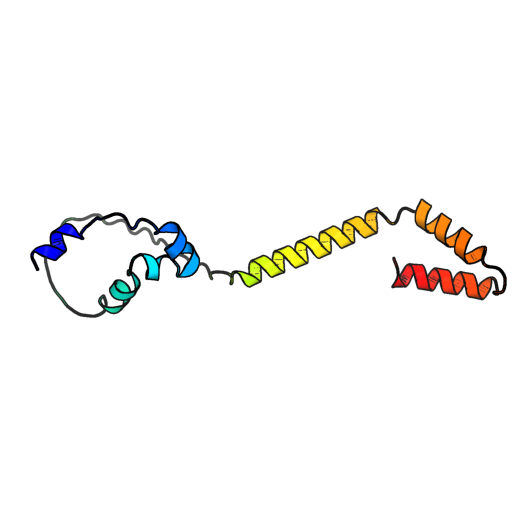 91 ? 14.976 -9.824 -11.019 1.00 82.56 91 ALA A O 1
ATOM 715 N N . PHE A 1 92 ? 13.841 -9.027 -9.260 1.00 84.06 92 PHE A N 1
ATOM 716 C CA . PHE A 1 92 ? 12.594 -8.816 -9.993 1.00 84.06 92 PHE A CA 1
ATOM 717 C C . PHE A 1 92 ? 12.697 -7.581 -10.892 1.00 84.06 92 PHE A C 1
ATOM 719 O O . PHE A 1 92 ? 12.316 -7.645 -12.062 1.00 84.06 92 PHE A O 1
ATOM 726 N N . VAL A 1 93 ? 13.270 -6.492 -10.375 1.00 86.25 93 VAL A N 1
ATOM 727 C CA . VAL A 1 93 ? 13.482 -5.240 -11.118 1.00 86.25 93 VAL A CA 1
ATOM 728 C C . VAL A 1 93 ? 14.430 -5.452 -12.306 1.00 86.25 93 VAL A C 1
ATOM 730 O O . VAL A 1 93 ? 14.128 -5.018 -13.416 1.00 86.25 93 VAL A O 1
ATOM 733 N N . GLU A 1 94 ? 15.524 -6.195 -12.124 1.00 87.69 94 GLU A N 1
ATOM 734 C CA . GLU A 1 94 ? 16.467 -6.551 -13.197 1.00 87.69 94 GLU A CA 1
ATOM 735 C C . GLU A 1 94 ? 15.829 -7.432 -14.280 1.00 87.69 94 GLU A C 1
ATOM 737 O O . GLU A 1 94 ? 16.070 -7.249 -15.482 1.00 87.69 94 GLU A O 1
ATOM 742 N N . LYS A 1 95 ? 14.982 -8.384 -13.867 1.00 89.75 95 LYS A N 1
ATOM 743 C CA . LYS A 1 95 ? 14.226 -9.221 -14.801 1.00 89.75 95 LYS A CA 1
ATOM 744 C C . LYS A 1 95 ? 13.230 -8.383 -15.603 1.00 89.75 95 LYS A C 1
ATOM 746 O O . LYS A 1 95 ? 13.176 -8.531 -16.822 1.00 89.75 95 LYS A O 1
ATOM 751 N N . LEU A 1 96 ? 12.497 -7.489 -14.939 1.00 89.56 96 LEU A N 1
ATOM 752 C CA . LEU A 1 96 ? 11.560 -6.568 -15.579 1.00 89.56 96 LEU A CA 1
ATOM 753 C C . LEU A 1 96 ? 12.280 -5.646 -16.572 1.00 89.56 96 LEU A C 1
ATOM 755 O O . LEU A 1 96 ? 11.808 -5.475 -17.691 1.00 89.56 96 LEU A O 1
ATOM 759 N N . TYR A 1 97 ? 13.442 -5.105 -16.200 1.00 90.50 97 TYR A N 1
ATOM 760 C CA . TYR A 1 97 ? 14.256 -4.263 -17.078 1.00 90.50 97 TYR A CA 1
ATOM 761 C C . TYR A 1 97 ? 14.665 -5.006 -18.355 1.00 90.50 97 TYR A C 1
ATOM 763 O O . TYR A 1 97 ? 14.470 -4.505 -19.462 1.00 90.50 97 TYR A O 1
ATOM 771 N N . SER A 1 98 ? 15.164 -6.236 -18.205 1.00 91.25 98 SER A N 1
ATOM 772 C CA . SER A 1 98 ? 15.587 -7.076 -19.332 1.00 91.25 98 SER A CA 1
ATOM 773 C C . SER A 1 98 ? 14.422 -7.447 -20.256 1.00 91.25 98 SER A C 1
ATOM 775 O O . SER A 1 98 ? 14.585 -7.490 -21.473 1.00 91.25 98 SER A O 1
ATOM 777 N N . GLU A 1 99 ? 13.244 -7.707 -19.689 1.00 93.38 99 GLU A N 1
ATOM 778 C CA . GLU A 1 99 ? 12.034 -8.047 -20.440 1.00 93.38 99 GLU A CA 1
ATOM 779 C C . GLU A 1 99 ? 11.479 -6.838 -21.208 1.00 93.38 99 GLU A C 1
ATOM 781 O O . GLU A 1 99 ? 11.158 -6.965 -22.389 1.00 93.38 99 GLU A O 1
ATOM 786 N N . VAL A 1 100 ? 11.445 -5.653 -20.584 1.00 91.81 100 VAL A N 1
ATOM 787 C CA . VAL A 1 100 ? 10.990 -4.407 -21.223 1.00 91.81 100 VAL A CA 1
ATOM 788 C C . VAL A 1 100 ? 11.941 -3.980 -22.341 1.00 91.81 100 VAL A C 1
ATOM 790 O O . VAL A 1 100 ? 11.480 -3.679 -23.439 1.00 91.81 100 VAL A O 1
ATOM 793 N N . LEU A 1 101 ? 13.260 -4.004 -22.118 1.00 91.94 101 LEU A N 1
ATOM 794 C CA . LEU A 1 101 ? 14.236 -3.686 -23.170 1.00 91.94 101 LEU A CA 1
ATOM 795 C C . LEU A 1 101 ? 14.302 -4.749 -24.277 1.00 91.94 101 LEU A C 1
ATOM 797 O O . LEU A 1 101 ? 14.747 -4.450 -25.383 1.00 91.94 101 LEU A O 1
ATOM 801 N N . GLY A 1 102 ? 13.863 -5.978 -23.996 1.00 91.44 102 GLY A N 1
ATOM 802 C CA . GLY A 1 102 ? 13.790 -7.069 -24.967 1.00 91.44 102 GLY A CA 1
ATOM 803 C C . GLY A 1 102 ? 12.590 -6.995 -25.916 1.00 91.44 102 GLY A C 1
ATOM 804 O O . GLY A 1 102 ? 12.486 -7.826 -26.818 1.00 91.44 102 GLY A O 1
ATOM 805 N N . MET A 1 103 ? 11.675 -6.036 -25.736 1.00 92.62 103 MET A N 1
ATOM 806 C CA . MET A 1 103 ? 10.496 -5.901 -26.590 1.00 92.62 103 MET A CA 1
ATOM 807 C C . MET A 1 103 ? 10.868 -5.408 -27.993 1.00 92.62 103 MET A C 1
ATOM 809 O O . MET A 1 103 ? 11.329 -4.284 -28.187 1.00 92.62 103 MET A O 1
ATOM 813 N N . GLU A 1 104 ? 10.604 -6.236 -29.002 1.00 91.06 104 GLU A N 1
ATOM 814 C CA . GLU A 1 104 ? 10.802 -5.861 -30.400 1.00 91.06 104 GLU A CA 1
ATOM 815 C C . GLU A 1 104 ? 9.737 -4.854 -30.873 1.00 91.06 104 GLU A C 1
ATOM 817 O O . GLU A 1 104 ? 8.569 -4.915 -30.487 1.00 91.06 104 GLU A O 1
ATOM 822 N N . GLY A 1 105 ? 10.134 -3.936 -31.759 1.00 91.69 105 GLY A N 1
ATOM 823 C CA . GLY A 1 105 ? 9.220 -2.979 -32.397 1.00 91.69 105 GLY A CA 1
ATOM 824 C C . GLY A 1 105 ? 9.119 -1.608 -31.724 1.00 91.69 105 GLY A C 1
ATOM 825 O O . GLY A 1 105 ? 8.369 -0.760 -32.208 1.00 91.69 105 GLY A O 1
ATOM 826 N N . PHE A 1 106 ? 9.897 -1.358 -30.669 1.00 91.19 106 PHE A N 1
ATOM 827 C CA . PHE A 1 106 ? 9.972 -0.064 -29.989 1.00 91.19 106 PHE A CA 1
ATOM 828 C C . PHE A 1 106 ? 11.411 0.448 -29.912 1.00 91.19 106 PHE A C 1
ATOM 830 O O . PHE A 1 106 ? 12.365 -0.325 -29.940 1.00 91.19 106 PHE A O 1
ATOM 837 N N . ASP A 1 107 ? 11.560 1.769 -29.836 1.00 92.94 107 ASP A N 1
ATOM 838 C CA . ASP A 1 107 ? 12.866 2.400 -29.654 1.00 92.94 107 ASP A CA 1
ATOM 839 C C . ASP A 1 107 ? 13.371 2.211 -28.217 1.00 92.94 107 ASP A C 1
ATOM 841 O O . ASP A 1 107 ? 12.595 2.275 -27.262 1.00 92.94 107 ASP A O 1
ATOM 845 N N . MET A 1 108 ? 14.681 2.040 -28.053 1.00 88.94 108 MET A N 1
ATOM 846 C CA . MET A 1 108 ? 15.309 1.788 -26.754 1.00 88.94 108 MET A CA 1
ATOM 847 C C . MET A 1 108 ? 15.057 2.941 -25.775 1.00 88.94 108 MET A C 1
ATOM 849 O O . MET A 1 108 ? 14.680 2.700 -24.633 1.00 88.94 108 MET A O 1
ATOM 853 N N . ALA A 1 109 ? 15.134 4.191 -26.242 1.00 91.50 109 ALA A N 1
ATOM 854 C CA . ALA A 1 109 ? 14.849 5.368 -25.418 1.00 91.50 109 ALA A CA 1
ATOM 855 C C . ALA A 1 109 ? 13.377 5.444 -24.966 1.00 91.50 109 ALA A C 1
ATOM 857 O O . ALA A 1 109 ? 13.060 5.999 -23.912 1.00 91.50 109 ALA A O 1
ATOM 858 N N . PHE A 1 110 ? 12.456 4.890 -25.760 1.00 93.81 110 PHE A N 1
ATOM 859 C CA . PHE A 1 110 ? 11.054 4.767 -25.370 1.00 93.81 110 PHE A CA 1
ATOM 860 C C . PHE A 1 110 ? 10.864 3.662 -24.326 1.00 93.81 110 PHE A C 1
ATOM 862 O O . PHE A 1 110 ? 10.142 3.874 -23.354 1.00 93.81 110 PHE A O 1
ATOM 869 N N . LEU A 1 111 ? 11.529 2.517 -24.504 1.00 94.19 111 LEU A N 1
ATOM 870 C CA . LEU A 1 111 ? 11.467 1.383 -23.578 1.00 94.19 111 LEU A CA 1
ATOM 871 C C . LEU A 1 111 ? 12.078 1.715 -22.211 1.00 94.19 111 LEU A C 1
ATOM 873 O O . LEU A 1 111 ? 11.485 1.370 -21.194 1.00 94.19 111 LEU A O 1
ATOM 877 N N . GLU A 1 112 ? 13.183 2.463 -22.164 1.00 92.25 112 GLU A N 1
ATOM 878 C CA . GLU A 1 112 ? 13.757 2.982 -20.912 1.00 92.25 112 GLU A CA 1
ATOM 879 C C . GLU A 1 112 ? 12.766 3.886 -20.172 1.00 92.25 112 GLU A C 1
ATOM 881 O O . GLU A 1 112 ? 12.491 3.695 -18.990 1.00 92.25 112 GLU A O 1
ATOM 886 N N . LYS A 1 113 ? 12.133 4.821 -20.887 1.00 92.56 113 LYS A N 1
ATOM 887 C CA . LYS A 1 113 ? 11.131 5.713 -20.292 1.00 92.56 113 LYS A CA 1
ATOM 888 C C . LYS A 1 113 ? 9.873 4.965 -19.839 1.00 92.56 113 LYS A C 1
ATOM 890 O O . LYS A 1 113 ? 9.234 5.362 -18.865 1.00 92.56 113 LYS A O 1
ATOM 895 N N . ALA A 1 114 ? 9.492 3.911 -20.556 1.00 91.25 114 ALA A N 1
ATOM 896 C CA . ALA A 1 114 ? 8.392 3.039 -20.169 1.00 91.25 114 ALA A CA 1
ATOM 897 C C . ALA A 1 114 ? 8.740 2.245 -18.904 1.00 91.25 114 ALA A C 1
ATOM 899 O O . ALA A 1 114 ? 7.906 2.154 -18.008 1.00 91.25 114 ALA A O 1
ATOM 900 N N . PHE A 1 115 ? 9.971 1.741 -18.796 1.00 91.44 115 PHE A N 1
ATOM 901 C CA . PHE A 1 115 ? 10.464 1.092 -17.587 1.00 91.44 115 PHE A CA 1
ATOM 902 C C . PHE A 1 115 ? 10.442 2.045 -16.384 1.00 91.44 115 PHE A C 1
ATOM 904 O O . PHE A 1 115 ? 9.837 1.710 -15.368 1.00 91.44 115 PHE A O 1
ATOM 911 N N . ASP A 1 116 ? 10.977 3.263 -16.522 1.00 91.06 116 ASP A N 1
ATOM 912 C CA . ASP A 1 116 ? 10.926 4.282 -15.462 1.00 91.06 116 ASP A CA 1
ATOM 913 C C . ASP A 1 116 ? 9.483 4.573 -15.019 1.00 91.06 116 ASP A C 1
ATOM 915 O O . ASP A 1 116 ? 9.190 4.700 -13.830 1.00 91.06 116 ASP A O 1
ATOM 919 N N . TYR A 1 117 ? 8.547 4.639 -15.971 1.00 90.69 117 TYR A N 1
ATOM 920 C CA . TYR A 1 117 ? 7.128 4.831 -15.675 1.00 90.69 117 TYR A CA 1
ATOM 921 C C . TYR A 1 117 ? 6.517 3.646 -14.906 1.00 90.69 117 TYR A C 1
ATOM 923 O O . TYR A 1 117 ? 5.702 3.860 -14.007 1.00 90.69 117 TYR A O 1
ATOM 931 N N . LEU A 1 118 ? 6.908 2.407 -15.223 1.00 86.94 118 LEU A N 1
ATOM 932 C CA . LEU A 1 118 ? 6.449 1.203 -14.521 1.00 86.94 118 LEU A CA 1
ATOM 933 C C . LEU A 1 118 ? 6.978 1.147 -13.085 1.00 86.94 118 LEU A C 1
ATOM 935 O O . LEU A 1 118 ? 6.209 0.852 -12.175 1.00 86.94 118 LEU A O 1
ATOM 939 N N . VAL A 1 119 ? 8.248 1.492 -12.876 1.00 83.56 119 VAL A N 1
ATOM 940 C CA . VAL A 1 119 ? 8.884 1.515 -11.549 1.00 83.56 119 VAL A CA 1
ATOM 941 C C . VAL A 1 119 ? 8.246 2.561 -10.630 1.00 83.56 119 VAL A C 1
ATOM 943 O O . VAL A 1 119 ? 8.156 2.342 -9.432 1.00 83.56 119 VAL A O 1
ATOM 946 N N . VAL A 1 120 ? 7.778 3.687 -11.176 1.00 82.00 120 VAL A N 1
ATOM 947 C CA . VAL A 1 120 ? 7.177 4.781 -10.388 1.00 82.00 120 VAL A CA 1
ATOM 948 C C . VAL A 1 120 ? 5.688 4.567 -10.085 1.00 82.00 120 VAL A C 1
ATOM 950 O O . VAL A 1 120 ? 5.171 5.145 -9.128 1.00 82.00 120 VAL A O 1
ATOM 953 N N . HIS A 1 121 ? 4.968 3.800 -10.910 1.00 76.00 121 HIS A N 1
ATOM 954 C CA . HIS A 1 121 ? 3.503 3.707 -10.828 1.00 76.00 121 HIS A CA 1
ATOM 955 C C . HIS A 1 121 ? 2.933 2.301 -10.617 1.00 76.00 121 HIS A C 1
ATOM 957 O O . HIS A 1 121 ? 1.752 2.198 -10.278 1.00 76.00 121 HIS A O 1
ATOM 963 N N . GLN A 1 122 ? 3.697 1.236 -10.862 1.00 61.19 122 GLN A N 1
ATOM 964 C CA . GLN A 1 122 ? 3.212 -0.150 -10.767 1.00 61.19 122 GLN A CA 1
ATOM 965 C C . GLN A 1 122 ? 3.966 -1.004 -9.740 1.00 61.19 122 GLN A C 1
ATOM 967 O O . GLN A 1 122 ? 3.528 -2.121 -9.461 1.00 61.19 122 GLN A O 1
ATOM 972 N N . LEU A 1 123 ? 5.048 -0.472 -9.171 1.00 55.84 123 LEU A N 1
ATOM 973 C CA . LEU A 1 123 ? 5.815 -1.019 -8.052 1.00 55.84 123 LEU A CA 1
ATOM 974 C C . LEU A 1 123 ? 5.801 -0.007 -6.902 1.00 55.84 123 LEU A C 1
ATOM 976 O O . LEU A 1 123 ? 5.812 -0.470 -5.742 1.00 55.84 123 LEU A O 1
#

Secondary structure (DSSP, 8-state):
-GGGGGGTT---TTHHHHHHHH-HHHHT-HHHHHHHTTS-------------------------HHHHHHHHHHHHHHHHHHHHHHH--HHHHHHHHHHHHT-TTS-HHHHHHHHHHHHHHT-

Organism: Thalictrum thalictroides (NCBI:txid46969)

pLDDT: mean 73.83, std 17.94, range [32.72, 94.44]

Foldseek 3Di:
DVVVVVVPPDDDPCLVVCCVPVNDCVSVVVVVVVVPVPDDDDDDDDDDDDDPPPPPPPPPPPQDPVNVVVVVVVVVVVVVVVVVVVVPDVVVLVVLLCVLCPDPPDDNVVSVVVSVVCVVPVD

Sequence (123 aa):
NPWAKELLNVPIEQYEELRLVYGEDQATGSFLRSMSNTQAEEGNKGSSAHNKSSDDRRRGKRTRPWDDVMAKVDGLSNQVGKLTEALVDDAFVEKLYSEVLGMEGFDMAFLEKAFDYLVVHQL